Protein AF-A0A2L2N4M2-F1 (afdb_monomer)

pLDDT: mean 75.7, std 16.81, range [33.78, 93.94]

Secondary structure (DSSP, 8-state):
----------TT-PPPSS-TT-B-SS-EEEEEEEE----TT------EEEEEEEEETTTTEEEEEEGGG--PPPGGGGGGG---

Mean predicted aligned error: 10.87 Å

Solvent-accessible surface area (backbone atoms only — not comparable to full-atom values): 5600 Å² total; per-residue (Å²): 136,85,80,82,81,81,80,84,76,62,92,78,64,72,80,74,93,73,56,77,72,41,70,35,67,68,27,34,26,76,39,79,43,82,43,70,77,88,62,96,80,63,90,72,85,63,56,46,50,33,34,32,26,39,56,36,86,90,75,68,40,67,46,82,36,46,65,89,68,63,47,73,54,64,72,80,67,68,66,72,76,66,84,130

Nearest PDB structures (foldseek):
  7qi3-assembly2_D  TM=3.267E-01  e=1.939E+00  Fusarium verticillioides
  8esd-assembly1_F  TM=3.910E-01  e=5.602E+00  Homo sapiens
  6lii-assembly2_D  TM=2.404E-01  e=4.364E+00  Homo sapiens

Structure (mmCIF, N/CA/C/O backbone):
data_AF-A0A2L2N4M2-F1
#
_entry.id   AF-A0A2L2N4M2-F1
#
loop_
_atom_site.group_PDB
_atom_site.id
_atom_site.type_symbol
_atom_site.label_atom_id
_atom_site.label_alt_id
_atom_site.label_comp_id
_atom_site.label_asym_id
_atom_site.label_entity_id
_atom_site.label_seq_id
_atom_site.pdbx_PDB_ins_code
_atom_site.Cartn_x
_atom_site.Cartn_y
_atom_site.Cartn_z
_atom_site.occupancy
_atom_site.B_iso_or_equiv
_atom_site.auth_seq_id
_atom_site.auth_comp_id
_atom_site.auth_asym_id
_atom_site.auth_atom_id
_atom_site.pdbx_PDB_model_num
ATOM 1 N N . MET A 1 1 ? -13.286 9.786 -33.021 1.00 50.84 1 MET A N 1
ATOM 2 C CA . MET A 1 1 ? -12.288 8.703 -32.921 1.00 50.84 1 MET A CA 1
ATOM 3 C C . MET A 1 1 ? -11.670 8.799 -31.542 1.00 50.84 1 MET A C 1
ATOM 5 O O . MET A 1 1 ? -10.900 9.717 -31.300 1.00 50.84 1 MET A O 1
ATOM 9 N N . GLU A 1 2 ? -12.094 7.942 -30.619 1.00 64.56 2 GLU A N 1
ATOM 10 C CA . GLU A 1 2 ? -11.522 7.887 -29.273 1.00 64.56 2 GLU A CA 1
ATOM 11 C C . GLU A 1 2 ? -10.191 7.135 -29.342 1.00 64.56 2 GLU A 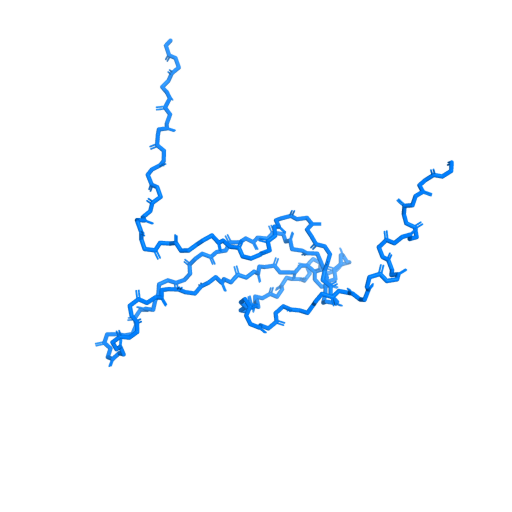C 1
ATOM 13 O O . GLU A 1 2 ? -10.120 6.021 -29.859 1.00 64.56 2 GLU A O 1
ATOM 18 N N . THR A 1 3 ? -9.108 7.760 -28.889 1.00 65.12 3 THR A N 1
ATOM 19 C CA . THR A 1 3 ? -7.794 7.117 -28.833 1.00 65.12 3 THR A CA 1
ATOM 20 C C . THR A 1 3 ? -7.769 6.168 -27.641 1.00 65.12 3 THR A C 1
ATOM 22 O O . THR A 1 3 ? -7.670 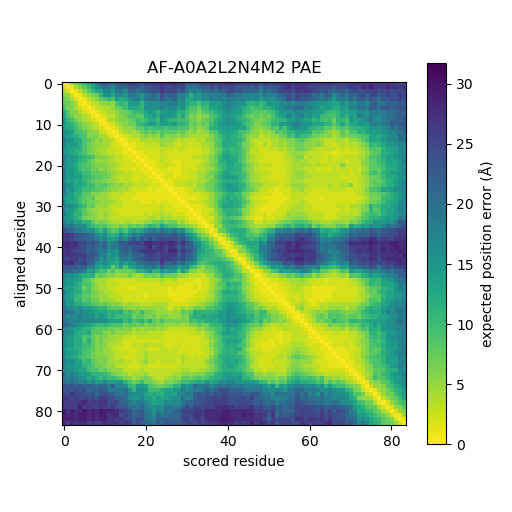6.621 -26.498 1.00 65.12 3 THR A O 1
ATOM 25 N N . SER A 1 4 ? -7.850 4.860 -27.889 1.00 72.69 4 SER A N 1
ATOM 26 C CA . SER A 1 4 ? -7.577 3.854 -26.863 1.00 72.69 4 SER A CA 1
ATOM 27 C C . SER A 1 4 ? -6.147 4.038 -26.359 1.00 72.69 4 SER A C 1
ATOM 29 O O . SER A 1 4 ? -5.179 3.785 -27.076 1.00 72.69 4 SER A O 1
ATOM 31 N N . LYS A 1 5 ? -6.002 4.523 -25.126 1.00 73.62 5 LYS A N 1
ATOM 32 C CA . LYS A 1 5 ? -4.704 4.594 -24.456 1.00 73.62 5 LYS A CA 1
ATOM 33 C C . LYS A 1 5 ? -4.350 3.194 -23.970 1.00 73.62 5 LYS A C 1
ATOM 35 O O . LYS A 1 5 ? -4.932 2.708 -23.006 1.00 73.62 5 LYS A O 1
ATOM 40 N N . VAL A 1 6 ? -3.412 2.548 -24.654 1.00 77.94 6 VAL A N 1
ATOM 41 C CA . VAL A 1 6 ? -2.818 1.292 -24.192 1.00 77.94 6 VAL A CA 1
ATOM 42 C C . VAL A 1 6 ? -1.729 1.646 -23.188 1.00 77.94 6 VAL A C 1
ATOM 44 O O . VAL A 1 6 ? -0.750 2.305 -23.532 1.00 77.94 6 VAL A O 1
ATOM 47 N N . VAL A 1 7 ? -1.925 1.248 -21.936 1.00 69.69 7 VAL A N 1
ATOM 48 C CA . VAL A 1 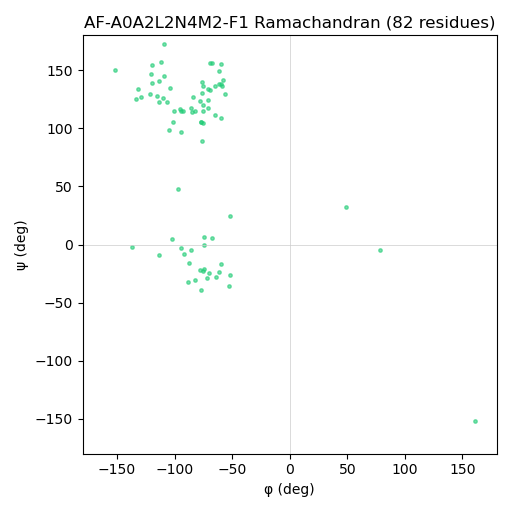7 ? -0.907 1.369 -20.891 1.00 69.69 7 VAL A CA 1
ATOM 49 C C . VAL A 1 7 ? -0.167 0.041 -20.829 1.00 69.69 7 VAL A C 1
ATOM 51 O O . VAL A 1 7 ? -0.759 -0.983 -20.495 1.00 69.69 7 VAL A O 1
ATOM 54 N N . THR A 1 8 ? 1.118 0.047 -21.173 1.00 67.75 8 THR A N 1
ATOM 55 C CA . THR A 1 8 ? 1.967 -1.143 -21.055 1.00 67.75 8 THR A CA 1
ATOM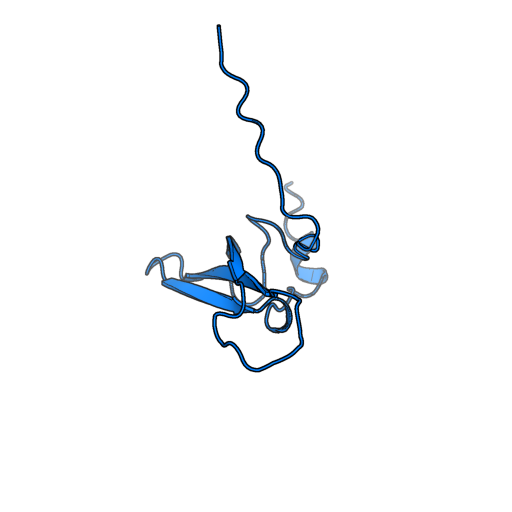 56 C C . THR A 1 8 ? 2.511 -1.222 -19.638 1.00 67.75 8 THR A C 1
ATOM 58 O O . THR A 1 8 ? 3.292 -0.367 -19.222 1.00 67.75 8 THR A O 1
ATOM 61 N N . ILE A 1 9 ? 2.101 -2.250 -18.899 1.00 72.38 9 ILE A N 1
ATOM 62 C CA . ILE A 1 9 ? 2.656 -2.549 -17.577 1.00 72.38 9 ILE A CA 1
ATOM 63 C C . ILE A 1 9 ? 4.037 -3.198 -17.775 1.00 72.38 9 ILE A C 1
ATOM 65 O O . ILE A 1 9 ? 4.149 -4.127 -18.579 1.00 72.38 9 ILE A O 1
ATOM 69 N N . PRO A 1 10 ? 5.098 -2.734 -17.092 1.00 74.00 10 PRO A N 1
ATOM 70 C CA . PRO A 1 10 ? 6.415 -3.350 -17.198 1.00 74.00 10 PRO A CA 1
ATOM 71 C C . PRO A 1 10 ? 6.395 -4.829 -16.789 1.00 74.00 10 PRO A C 1
ATOM 73 O O . PRO A 1 10 ? 5.850 -5.184 -15.751 1.00 74.00 10 PRO A O 1
ATOM 76 N N . ASN A 1 11 ? 7.065 -5.687 -17.56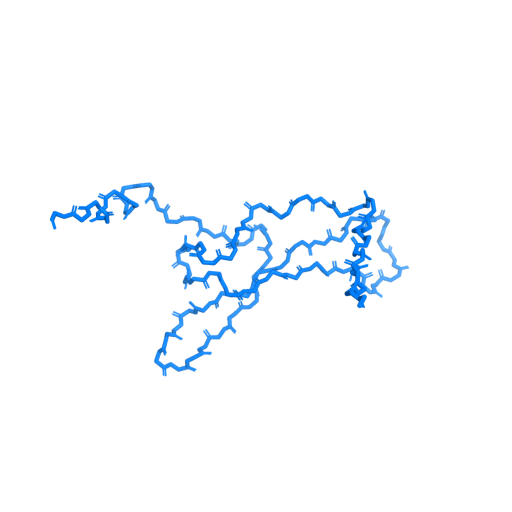4 1.00 70.44 11 ASN A N 1
ATOM 77 C CA . ASN A 1 11 ? 7.060 -7.148 -17.363 1.00 70.44 11 ASN A CA 1
ATOM 78 C C . ASN A 1 11 ? 7.600 -7.624 -16.001 1.00 70.44 11 ASN A C 1
ATOM 80 O O . ASN A 1 11 ? 7.402 -8.778 -15.640 1.00 70.44 11 ASN A O 1
ATOM 84 N N . HIS A 1 12 ? 8.327 -6.772 -15.278 1.00 73.12 12 HIS A N 1
ATOM 85 C CA . HIS A 1 12 ? 8.894 -7.088 -13.966 1.00 73.12 12 HIS A CA 1
ATOM 86 C C . HIS A 1 12 ? 7.991 -6.649 -12.803 1.00 73.12 12 HIS A C 1
ATOM 88 O O . HIS A 1 12 ? 8.339 -6.882 -11.652 1.00 73.12 12 HIS A O 1
ATOM 94 N N . TRP A 1 13 ? 6.852 -5.999 -13.071 1.00 77.19 13 TRP A N 1
ATOM 95 C CA . TRP A 1 13 ? 5.886 -5.678 -12.023 1.00 77.19 13 TRP A CA 1
ATOM 96 C C . TRP A 1 13 ? 5.128 -6.945 -11.644 1.00 77.19 13 TRP A C 1
ATOM 98 O O . TRP A 1 13 ? 4.378 -7.508 -12.442 1.00 77.19 13 TRP A O 1
ATOM 108 N N . THR A 1 14 ? 5.311 -7.389 -10.408 1.00 79.12 14 THR A N 1
ATOM 109 C CA . THR A 1 14 ? 4.438 -8.395 -9.802 1.00 79.12 14 THR A CA 1
ATOM 110 C C . THR A 1 14 ? 3.049 -7.797 -9.585 1.00 79.12 14 THR A C 1
ATOM 112 O O . THR A 1 14 ? 2.912 -6.585 -9.488 1.00 79.12 14 THR A O 1
ATOM 115 N N . SER A 1 15 ? 1.989 -8.602 -9.504 1.00 82.81 15 SER A N 1
ATOM 116 C CA . SER A 1 15 ? 0.671 -8.062 -9.131 1.00 82.81 15 SER A CA 1
ATOM 117 C C . SER A 1 15 ? 0.708 -7.534 -7.690 1.00 82.81 15 SER A C 1
ATOM 119 O O . SER A 1 15 ? 1.226 -8.251 -6.830 1.00 82.81 15 SER A O 1
ATOM 121 N N . PRO A 1 16 ? 0.128 -6.353 -7.389 1.00 87.38 16 PRO A N 1
ATOM 122 C CA . PRO A 1 16 ? 0.001 -5.894 -6.011 1.00 87.38 16 PRO A CA 1
ATOM 123 C C . PRO A 1 16 ? -0.854 -6.885 -5.220 1.00 87.38 16 PRO A C 1
ATOM 125 O O . PRO A 1 16 ? -1.869 -7.387 -5.714 1.00 87.38 16 PRO A O 1
ATOM 128 N N . LYS A 1 17 ? -0.440 -7.180 -3.988 1.00 89.31 17 LYS A N 1
ATOM 129 C CA . LYS A 1 17 ? -1.150 -8.098 -3.094 1.00 89.31 17 LYS A CA 1
ATOM 130 C C . LYS A 1 17 ? -2.458 -7.521 -2.548 1.00 89.31 17 LYS A C 1
ATOM 132 O O . LYS A 1 17 ? -3.372 -8.284 -2.237 1.00 89.31 17 LYS A O 1
ATOM 137 N N . TYR A 1 18 ? -2.547 -6.199 -2.409 1.00 90.56 18 TYR A N 1
ATOM 138 C CA . TYR A 1 18 ? -3.718 -5.517 -1.854 1.00 90.56 18 TYR A CA 1
ATOM 139 C C . TYR A 1 18 ? -4.335 -4.547 -2.863 1.00 90.56 18 TYR A C 1
ATOM 141 O O . TYR A 1 18 ? -3.668 -4.060 -3.773 1.00 90.56 18 TYR A O 1
ATOM 149 N N . SER A 1 19 ? -5.629 -4.274 -2.702 1.00 90.50 19 SER A N 1
ATOM 150 C CA . SER A 1 19 ? -6.409 -3.451 -3.633 1.00 90.50 19 SER A CA 1
ATOM 151 C C . SER A 1 19 ? -6.834 -2.114 -3.026 1.00 90.50 19 SER A C 1
ATOM 153 O O . SER A 1 19 ? -6.947 -1.970 -1.8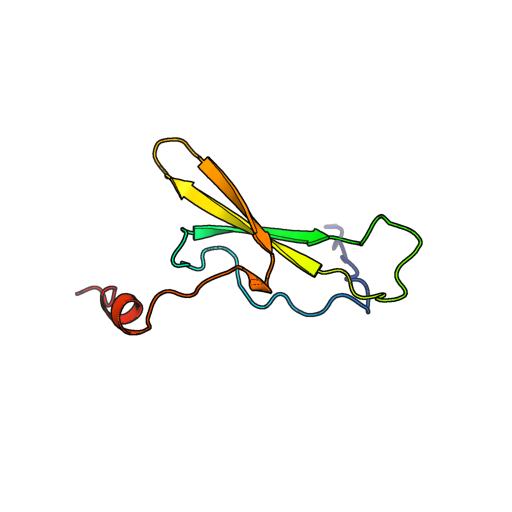09 1.00 90.50 19 SER A O 1
ATOM 155 N N . LEU A 1 20 ? -7.120 -1.135 -3.886 1.00 90.19 20 LEU A N 1
ATOM 156 C CA . LEU A 1 20 ? -7.752 0.123 -3.480 1.00 90.19 20 LEU A CA 1
ATOM 157 C C . LEU A 1 20 ? -9.107 -0.144 -2.804 1.00 90.19 20 LEU A C 1
ATOM 159 O O . LEU A 1 20 ? -9.853 -1.028 -3.220 1.00 90.19 20 LEU A O 1
ATOM 163 N N . GLY A 1 21 ? -9.418 0.618 -1.757 1.00 88.38 21 GLY A N 1
ATOM 164 C CA .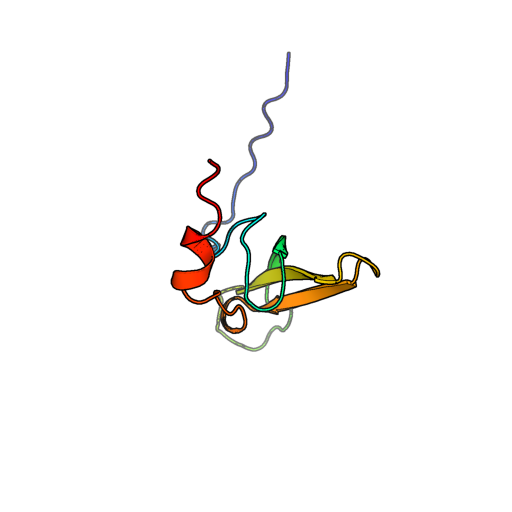 GLY A 1 21 ? -10.628 0.463 -0.943 1.00 88.38 21 GLY A CA 1
ATOM 165 C C . GLY A 1 21 ? -10.569 -0.686 0.069 1.00 88.38 21 GLY A C 1
ATOM 166 O O . GLY A 1 21 ? -11.478 -0.831 0.885 1.00 88.38 21 GLY A O 1
ATOM 167 N N . GLN A 1 22 ? -9.508 -1.496 0.066 1.00 90.31 22 GLN A N 1
ATOM 168 C CA . GLN A 1 22 ? -9.355 -2.578 1.031 1.00 90.31 22 GLN A CA 1
ATOM 169 C C . GLN A 1 22 ? -9.068 -2.023 2.432 1.00 90.31 22 GLN A C 1
ATOM 171 O O . GLN A 1 22 ? -8.209 -1.157 2.614 1.00 90.31 22 GLN A O 1
ATOM 176 N N . ARG A 1 23 ? -9.778 -2.550 3.436 1.00 89.81 23 ARG A N 1
ATOM 177 C CA . ARG A 1 23 ? -9.576 -2.201 4.846 1.00 89.81 23 ARG A CA 1
ATOM 178 C C . ARG A 1 23 ? -8.433 -3.029 5.433 1.00 89.81 23 ARG A C 1
ATOM 180 O O . ARG A 1 23 ? -8.420 -4.255 5.336 1.00 89.81 23 ARG A O 1
ATOM 187 N N . THR A 1 24 ? -7.475 -2.346 6.035 1.00 90.50 24 THR A N 1
ATOM 188 C CA . THR A 1 24 ? -6.340 -2.885 6.787 1.00 90.50 24 THR A CA 1
ATOM 189 C C . THR A 1 24 ? -6.556 -2.577 8.274 1.00 90.50 24 THR A C 1
ATOM 191 O O . THR A 1 24 ? -7.484 -1.854 8.638 1.00 90.50 24 THR A O 1
ATOM 194 N N . LYS A 1 25 ? -5.715 -3.112 9.163 1.00 90.25 25 LYS A N 1
ATOM 195 C CA . LYS A 1 25 ? -5.725 -2.717 10.584 1.00 90.25 25 LYS A CA 1
ATOM 196 C C . LYS A 1 25 ? -5.346 -1.253 10.786 1.00 90.25 25 LYS A C 1
ATOM 198 O O . LYS A 1 25 ? -5.743 -0.660 11.777 1.00 90.25 25 LYS A O 1
ATOM 203 N N . GLN A 1 26 ? -4.550 -0.710 9.870 1.00 89.44 26 GLN A N 1
ATOM 204 C CA . GLN A 1 26 ? -4.058 0.661 9.927 1.00 89.44 26 GLN A CA 1
ATOM 205 C C . GLN A 1 26 ? -5.098 1.649 9.389 1.00 89.44 26 GLN A C 1
ATOM 207 O O . GLN A 1 26 ? -5.153 2.779 9.851 1.00 89.44 26 GLN A O 1
ATOM 212 N N . GLY A 1 27 ? -5.932 1.236 8.432 1.00 90.38 27 GLY A N 1
ATOM 213 C CA . GLY A 1 27 ? -6.892 2.129 7.797 1.00 90.38 27 GLY A CA 1
ATOM 214 C C . GLY A 1 27 ? -7.391 1.605 6.456 1.00 90.38 27 GLY A C 1
ATOM 215 O O . GLY A 1 27 ? -7.446 0.400 6.230 1.00 90.38 27 GLY A O 1
ATOM 216 N N . MET A 1 28 ? -7.770 2.495 5.543 1.00 92.38 28 MET A N 1
ATOM 217 C CA . MET A 1 28 ? -8.216 2.108 4.198 1.00 92.38 28 MET A CA 1
ATOM 218 C C . MET A 1 28 ? -7.128 2.377 3.162 1.00 92.38 28 MET A C 1
ATOM 220 O O . MET A 1 28 ? -6.538 3.452 3.155 1.00 92.38 28 MET A O 1
ATOM 224 N N . ILE A 1 29 ? -6.877 1.430 2.258 1.00 93.88 29 ILE A N 1
ATOM 225 C CA . ILE A 1 29 ? -5.947 1.649 1.145 1.00 93.88 29 ILE A CA 1
ATOM 226 C C . ILE A 1 29 ? -6.583 2.620 0.149 1.00 93.88 29 ILE A C 1
ATOM 228 O O . ILE A 1 29 ? -7.602 2.314 -0.467 1.00 93.88 29 ILE A O 1
ATOM 232 N N . VAL A 1 30 ? -5.956 3.778 -0.031 1.00 93.94 30 VAL A N 1
ATOM 233 C CA . VAL A 1 30 ? -6.394 4.846 -0.945 1.00 93.94 30 VAL A CA 1
ATOM 234 C C . VAL A 1 30 ? -5.425 5.068 -2.106 1.00 93.94 30 VAL A C 1
ATOM 236 O O . VAL A 1 30 ? -5.757 5.769 -3.057 1.00 93.94 30 VAL A O 1
ATOM 239 N N . GLY A 1 31 ? -4.250 4.435 -2.077 1.00 92.12 31 GLY A N 1
ATOM 240 C CA . GLY A 1 31 ? -3.278 4.493 -3.166 1.00 92.12 31 GLY A CA 1
ATOM 241 C C . GLY A 1 31 ? -2.406 3.244 -3.236 1.00 92.12 31 GLY A C 1
ATOM 242 O O . GLY A 1 31 ? -2.118 2.617 -2.217 1.00 92.12 31 GLY A O 1
ATOM 243 N N . VAL A 1 32 ? -1.971 2.903 -4.448 1.00 91.06 32 VAL A N 1
ATOM 244 C CA . VAL A 1 32 ? -1.028 1.812 -4.727 1.00 91.06 32 VAL A CA 1
ATOM 245 C C . VAL A 1 32 ? 0.082 2.376 -5.604 1.00 91.06 32 VAL A C 1
ATOM 247 O O . VAL A 1 32 ? -0.190 2.980 -6.641 1.00 91.06 32 VAL A O 1
ATOM 250 N N . GLN A 1 33 ? 1.328 2.195 -5.185 1.00 88.25 33 GLN A N 1
ATOM 251 C CA . GLN A 1 33 ? 2.504 2.705 -5.875 1.00 88.25 33 GLN A CA 1
ATOM 252 C C . GLN A 1 33 ? 3.541 1.597 -6.024 1.00 88.25 33 GLN A C 1
ATOM 254 O O . GLN A 1 33 ? 3.855 0.900 -5.062 1.00 88.25 33 GLN A O 1
ATOM 259 N N . TYR A 1 34 ? 4.111 1.468 -7.220 1.00 84.44 34 TYR A N 1
ATOM 260 C CA . TYR A 1 34 ? 5.284 0.632 -7.439 1.00 84.44 34 TYR A CA 1
ATOM 261 C C . TYR A 1 34 ? 6.548 1.484 -7.304 1.00 84.44 34 TYR A C 1
ATOM 263 O O . TYR A 1 34 ? 6.763 2.402 -8.099 1.00 84.44 34 TYR A O 1
ATOM 271 N N . CYS A 1 35 ? 7.372 1.212 -6.293 1.00 77.12 35 CYS A N 1
ATOM 272 C CA . CYS A 1 35 ? 8.639 1.909 -6.096 1.00 77.12 35 CYS A CA 1
ATOM 273 C C . CYS A 1 35 ? 9.785 1.104 -6.711 1.00 77.12 35 CYS A C 1
ATOM 275 O O . CYS A 1 35 ? 10.096 0.000 -6.261 1.00 77.12 35 CYS A O 1
ATOM 277 N N . LEU A 1 36 ? 10.442 1.687 -7.715 1.00 71.50 36 LEU A N 1
ATOM 278 C CA . LEU A 1 36 ? 11.736 1.212 -8.195 1.00 71.50 36 LEU A CA 1
ATOM 279 C C . LEU A 1 36 ? 12.810 1.632 -7.185 1.00 71.50 36 LEU A C 1
ATOM 281 O O . LEU A 1 36 ? 12.794 2.763 -6.701 1.00 71.50 36 LEU A O 1
ATOM 285 N N . PHE A 1 37 ? 13.734 0.736 -6.849 1.00 66.06 37 PHE A N 1
ATOM 286 C CA . PHE A 1 37 ? 14.890 1.100 -6.037 1.00 66.06 37 PHE A CA 1
ATOM 287 C C . PHE A 1 37 ? 15.756 2.100 -6.817 1.00 66.06 37 PHE A C 1
ATOM 289 O O . PHE A 1 37 ? 16.379 1.740 -7.811 1.00 66.06 37 PHE A O 1
ATOM 296 N N . GLU A 1 38 ? 15.816 3.355 -6.367 1.00 54.09 38 GLU A N 1
ATOM 297 C CA . GLU A 1 38 ? 16.669 4.395 -6.974 1.00 54.09 38 GLU A CA 1
ATOM 298 C C . GLU A 1 38 ? 18.164 4.216 -6.630 1.00 54.09 38 GLU A C 1
ATOM 300 O O . GLU A 1 38 ? 19.024 4.960 -7.101 1.00 54.09 38 GLU A O 1
ATOM 305 N N . ASN A 1 39 ? 18.510 3.193 -5.839 1.00 47.00 39 ASN A N 1
ATOM 306 C CA . ASN A 1 39 ? 19.834 3.040 -5.250 1.00 47.00 39 ASN A CA 1
ATOM 307 C C . ASN A 1 39 ? 20.624 1.943 -5.988 1.00 47.00 39 ASN A C 1
ATOM 309 O O . ASN A 1 39 ? 20.488 0.752 -5.717 1.00 47.00 39 ASN A O 1
ATOM 313 N N . LEU A 1 40 ? 21.478 2.395 -6.906 1.00 49.62 40 LEU A N 1
ATOM 314 C CA . LEU A 1 40 ? 22.363 1.695 -7.855 1.00 49.62 40 LEU A CA 1
ATOM 315 C C . LEU A 1 40 ? 23.337 0.605 -7.319 1.00 49.62 40 LEU A C 1
ATOM 317 O O . LEU A 1 40 ? 24.354 0.363 -7.963 1.00 49.62 40 LEU A O 1
ATOM 321 N N . VAL A 1 41 ? 23.112 -0.067 -6.181 1.00 50.59 41 VAL A N 1
ATOM 322 C CA . VAL A 1 41 ? 24.127 -0.993 -5.605 1.00 50.59 41 VAL A CA 1
ATOM 323 C C . VAL A 1 41 ? 23.574 -2.325 -5.071 1.00 50.59 41 VAL A C 1
ATOM 325 O O . VAL A 1 41 ? 24.357 -3.187 -4.679 1.00 50.59 41 VAL A O 1
ATOM 328 N N . VAL A 1 42 ? 22.261 -2.574 -5.102 1.00 45.09 42 VAL A N 1
ATOM 329 C CA . VAL A 1 42 ? 21.710 -3.878 -4.677 1.00 45.09 42 VAL A CA 1
ATOM 330 C C . VAL A 1 42 ? 21.176 -4.640 -5.897 1.00 45.09 42 VAL A C 1
ATOM 332 O O . VAL A 1 42 ? 20.373 -4.088 -6.645 1.00 45.09 42 VAL A O 1
ATOM 335 N N . PRO A 1 43 ? 21.603 -5.895 -6.140 1.00 46.09 43 PRO A N 1
ATOM 336 C CA . PRO A 1 43 ? 21.211 -6.679 -7.315 1.00 46.09 43 PRO A CA 1
ATOM 337 C C . PRO A 1 43 ? 19.773 -7.221 -7.239 1.00 46.09 43 PRO A C 1
ATOM 339 O O . PRO A 1 43 ? 19.363 -7.996 -8.105 1.00 46.09 43 PRO A O 1
ATOM 342 N N . GLU A 1 44 ? 19.004 -6.830 -6.223 1.00 48.56 44 GLU A N 1
ATOM 343 C CA . GLU A 1 44 ? 17.587 -7.155 -6.103 1.00 48.56 44 GLU A CA 1
ATOM 344 C C . GLU A 1 44 ? 16.806 -6.248 -7.059 1.00 48.56 44 GLU A C 1
ATOM 346 O O . GLU A 1 44 ? 16.413 -5.127 -6.752 1.00 48.56 44 GLU A O 1
ATOM 351 N N . ARG A 1 45 ? 16.660 -6.747 -8.289 1.00 52.47 45 ARG A N 1
ATOM 352 C CA . ARG A 1 45 ? 15.977 -6.121 -9.431 1.00 52.47 45 ARG A CA 1
ATOM 353 C C . ARG A 1 45 ? 14.460 -5.976 -9.272 1.00 52.47 45 ARG A C 1
ATOM 355 O O . ARG A 1 45 ? 13.799 -5.547 -10.217 1.00 52.47 45 ARG A O 1
ATOM 362 N N . ASP A 1 46 ? 13.915 -6.313 -8.114 1.00 57.81 46 ASP A N 1
ATOM 363 C CA . ASP A 1 46 ? 12.480 -6.357 -7.890 1.00 57.81 46 ASP A CA 1
ATOM 364 C C . ASP A 1 46 ? 12.058 -5.099 -7.134 1.00 57.81 46 ASP A C 1
ATOM 366 O O . ASP A 1 46 ? 12.340 -4.937 -5.954 1.00 57.81 46 ASP A O 1
ATOM 370 N N . GLY A 1 47 ? 11.413 -4.166 -7.836 1.00 65.69 47 GLY A N 1
ATOM 371 C CA . GLY A 1 47 ? 10.740 -3.041 -7.187 1.00 65.69 47 GLY A CA 1
ATOM 372 C C . GLY A 1 47 ? 9.660 -3.538 -6.221 1.00 65.69 47 GLY A C 1
ATOM 373 O O . GLY A 1 47 ? 9.144 -4.647 -6.352 1.00 65.69 47 GLY A O 1
ATOM 374 N N . LEU A 1 48 ? 9.322 -2.722 -5.225 1.00 80.75 48 LEU A N 1
ATOM 375 C CA . LEU A 1 48 ? 8.385 -3.113 -4.172 1.00 80.75 48 LEU A CA 1
ATOM 376 C C . LEU A 1 48 ? 7.100 -2.295 -4.243 1.00 80.75 48 LEU A C 1
ATOM 378 O O . LEU A 1 48 ? 7.123 -1.076 -4.442 1.00 80.75 48 LEU A O 1
ATOM 382 N N . TRP A 1 49 ? 5.976 -2.968 -4.002 1.00 87.81 49 TRP A N 1
ATOM 383 C CA . TRP A 1 49 ? 4.690 -2.312 -3.809 1.00 87.81 49 TRP A CA 1
ATOM 384 C C . TRP A 1 49 ? 4.660 -1.542 -2.484 1.00 87.81 49 TRP A C 1
ATOM 386 O O . TRP A 1 49 ? 5.032 -2.048 -1.417 1.00 87.81 49 TRP A O 1
ATOM 396 N N . ARG A 1 50 ? 4.177 -0.304 -2.558 1.00 90.38 50 ARG A N 1
ATOM 397 C CA . ARG A 1 50 ? 3.819 0.551 -1.429 1.00 90.38 50 ARG A CA 1
ATOM 398 C C . ARG A 1 50 ? 2.351 0.938 -1.518 1.00 90.38 50 ARG A C 1
ATOM 400 O O . ARG A 1 50 ? 1.804 1.137 -2.600 1.00 90.38 50 ARG A O 1
ATOM 407 N N . TYR A 1 51 ? 1.736 1.073 -0.357 1.00 92.06 51 TYR A N 1
ATOM 408 C CA . TYR A 1 51 ? 0.324 1.363 -0.198 1.00 92.06 51 TYR A CA 1
ATOM 409 C C . TYR A 1 51 ? 0.174 2.654 0.590 1.00 92.06 51 TYR A C 1
ATOM 411 O O . TYR A 1 51 ? 0.775 2.804 1.653 1.00 92.06 51 TYR A O 1
ATOM 419 N N . ALA A 1 52 ? -0.621 3.576 0.061 1.00 93.12 52 ALA A N 1
ATOM 420 C CA . ALA A 1 52 ? -1.060 4.752 0.788 1.00 93.12 52 ALA A CA 1
ATOM 421 C C . ALA A 1 52 ? -2.314 4.365 1.576 1.00 93.12 52 ALA A C 1
ATOM 423 O O . ALA A 1 52 ? -3.320 3.958 0.985 1.00 93.12 52 ALA A O 1
ATOM 424 N N . VAL A 1 53 ? -2.237 4.439 2.899 1.00 93.44 53 VAL A N 1
ATOM 425 C CA . VAL A 1 53 ? -3.303 4.040 3.815 1.00 93.44 53 VAL A CA 1
ATOM 426 C C . VAL A 1 53 ? -3.816 5.272 4.538 1.00 93.44 53 VAL A C 1
ATOM 428 O O . VAL A 1 53 ? -3.056 5.965 5.207 1.00 93.44 53 VAL A O 1
ATOM 431 N N . LEU A 1 54 ? -5.112 5.530 4.408 1.00 93.38 54 LEU A N 1
ATOM 432 C CA . LEU A 1 54 ? -5.816 6.557 5.161 1.00 93.38 54 LEU A CA 1
ATOM 433 C C . LEU A 1 54 ? -6.037 6.054 6.589 1.00 93.38 54 LEU A C 1
ATOM 435 O O . LEU A 1 54 ? -6.887 5.184 6.798 1.00 93.38 54 LEU A O 1
ATOM 439 N N . VAL A 1 55 ? -5.256 6.576 7.535 1.00 89.75 55 VAL A N 1
ATOM 440 C CA . VAL A 1 55 ? -5.275 6.163 8.950 1.00 89.75 55 VAL A CA 1
ATOM 441 C C . VAL A 1 55 ? -6.292 6.956 9.774 1.00 89.75 55 VAL A C 1
ATOM 443 O O . VAL A 1 55 ? -6.914 6.402 10.677 1.00 89.75 55 VAL A O 1
ATOM 446 N N . SER A 1 56 ? -6.525 8.224 9.420 1.00 84.56 56 SER A N 1
ATOM 447 C CA . SER A 1 56 ? -7.534 9.097 10.031 1.00 84.56 56 SER A CA 1
ATOM 448 C C . SER A 1 56 ? -8.323 9.801 8.934 1.00 84.56 56 SER A C 1
ATOM 450 O O . SER A 1 56 ? -7.748 10.455 8.066 1.00 84.56 56 SER A O 1
ATOM 452 N N . THR A 1 57 ? -9.650 9.663 8.964 1.00 78.94 57 THR A N 1
ATOM 453 C CA . THR A 1 57 ? -10.552 10.391 8.060 1.00 78.94 57 THR A CA 1
ATOM 454 C C . THR A 1 57 ? -10.769 11.838 8.489 1.00 78.94 57 THR A C 1
ATOM 456 O O . THR A 1 57 ? -11.167 12.643 7.660 1.00 78.94 57 THR A O 1
ATOM 459 N N . GLU A 1 58 ? -10.548 12.160 9.766 1.00 81.38 58 GLU A N 1
ATOM 460 C CA . GLU A 1 58 ? -10.780 13.506 10.310 1.00 81.38 58 GLU A CA 1
ATOM 461 C C . GLU A 1 58 ? -9.658 14.470 9.912 1.00 81.38 58 GLU A C 1
ATOM 463 O O . GLU A 1 58 ? -9.928 15.607 9.538 1.00 81.38 58 GLU A O 1
ATOM 468 N N . ASP A 1 59 ? -8.416 13.983 9.914 1.00 80.56 59 ASP A N 1
ATOM 469 C CA . ASP A 1 59 ? -7.220 14.777 9.597 1.00 80.56 59 ASP A CA 1
ATOM 470 C C . ASP A 1 59 ? -6.687 14.522 8.181 1.00 80.56 59 ASP A C 1
ATOM 472 O O . ASP A 1 59 ? -5.605 14.989 7.828 1.00 80.56 59 ASP A O 1
ATOM 476 N N . GLU A 1 60 ? -7.405 13.708 7.396 1.00 86.31 60 GLU A N 1
ATOM 477 C CA . GLU A 1 60 ? -6.981 13.219 6.075 1.00 86.31 60 GLU A CA 1
ATOM 478 C C . GLU A 1 60 ? -5.552 12.639 6.084 1.00 86.31 60 GLU A C 1
ATOM 480 O O . GLU A 1 60 ? -4.801 12.716 5.108 1.00 86.31 60 GLU A O 1
ATOM 485 N N . GLN A 1 61 ? -5.155 12.045 7.213 1.00 90.44 61 GLN A N 1
ATOM 486 C CA . GLN A 1 61 ? -3.797 11.569 7.416 1.00 90.44 61 GLN A CA 1
ATOM 487 C C . GLN A 1 61 ? -3.572 10.281 6.621 1.00 90.44 61 GLN A C 1
ATOM 489 O O . GLN A 1 61 ? -4.229 9.259 6.846 1.00 90.44 61 GLN A O 1
ATOM 494 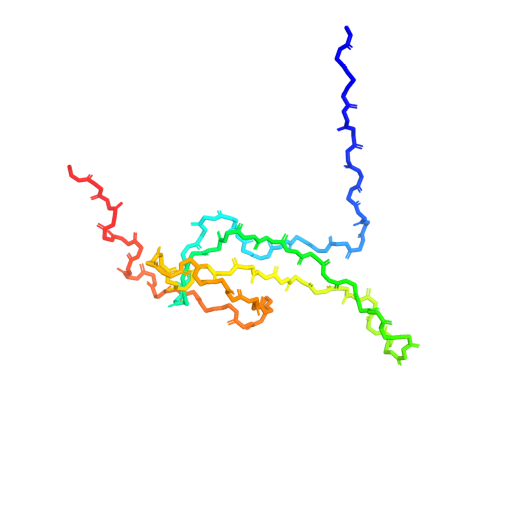N N . VAL A 1 62 ? -2.599 10.325 5.712 1.00 91.75 62 VAL A N 1
ATOM 495 C CA . VAL A 1 62 ? -2.207 9.197 4.865 1.00 91.75 62 VAL A CA 1
ATOM 496 C C . VAL A 1 62 ? -0.783 8.763 5.188 1.00 91.75 62 VAL A C 1
ATOM 498 O O . VAL A 1 62 ? 0.151 9.563 5.146 1.00 91.75 62 VAL A O 1
ATOM 501 N N . GLU A 1 63 ? -0.610 7.472 5.454 1.00 91.44 63 GLU A N 1
ATOM 502 C CA . GLU A 1 63 ? 0.691 6.846 5.677 1.00 91.44 63 GLU A CA 1
ATOM 503 C C . GLU A 1 63 ? 1.085 5.942 4.508 1.00 91.44 63 GLU A C 1
ATOM 505 O O . GLU A 1 63 ? 0.249 5.267 3.907 1.00 91.44 63 GLU A O 1
ATOM 510 N N . TYR A 1 64 ? 2.382 5.900 4.200 1.00 90.12 64 TYR A N 1
ATOM 511 C CA . TYR A 1 64 ? 2.933 5.044 3.151 1.00 90.12 64 TYR A CA 1
ATOM 512 C C . TYR A 1 64 ? 3.569 3.805 3.768 1.00 90.12 64 TYR A C 1
ATOM 514 O O . TYR A 1 64 ? 4.581 3.888 4.463 1.00 90.12 64 TYR A O 1
ATOM 522 N N . ILE A 1 65 ? 2.990 2.644 3.483 1.00 89.50 65 ILE A N 1
ATOM 523 C CA . ILE A 1 65 ? 3.379 1.367 4.081 1.00 89.50 65 ILE A CA 1
ATOM 524 C C . ILE A 1 65 ? 3.843 0.412 2.976 1.00 89.50 65 ILE A C 1
ATOM 526 O O . ILE A 1 65 ? 3.257 0.358 1.895 1.00 89.50 65 ILE A O 1
ATOM 530 N N . SER A 1 66 ? 4.918 -0.342 3.217 1.00 89.62 66 SER A N 1
ATOM 531 C CA . SER A 1 66 ? 5.377 -1.387 2.293 1.00 89.62 66 SER A CA 1
ATOM 532 C C . SER A 1 66 ? 4.406 -2.566 2.257 1.00 89.62 66 SER A C 1
ATOM 534 O O . SER A 1 66 ? 3.711 -2.839 3.231 1.00 89.62 66 SER A O 1
ATOM 536 N N . GLU A 1 67 ? 4.406 -3.341 1.174 1.00 87.88 67 GLU A N 1
ATOM 537 C CA . GLU A 1 67 ? 3.572 -4.548 1.064 1.00 87.88 67 GLU A CA 1
ATOM 538 C C . 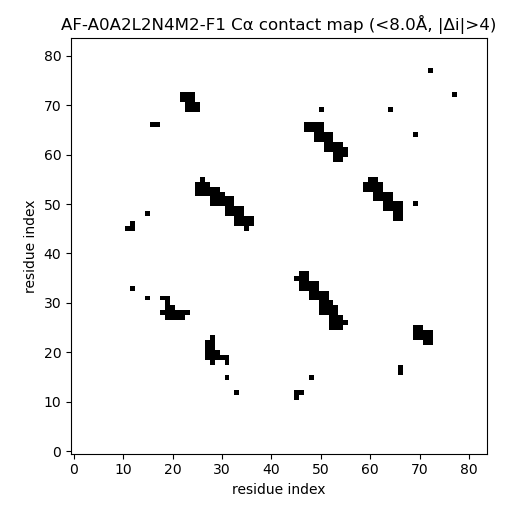GLU A 1 67 ? 3.734 -5.534 2.232 1.00 87.88 67 GLU A C 1
ATOM 540 O O . GLU A 1 67 ? 2.760 -6.131 2.693 1.00 87.88 67 GLU A O 1
ATOM 545 N N . SER A 1 68 ? 4.953 -5.662 2.755 1.00 86.81 68 SER A N 1
ATOM 546 C CA . SER A 1 68 ? 5.265 -6.484 3.928 1.00 86.81 68 SER A CA 1
ATOM 547 C C . SER A 1 68 ? 4.722 -5.923 5.248 1.00 86.81 68 SER A C 1
ATOM 549 O O . SER A 1 68 ? 4.517 -6.687 6.188 1.00 86.81 68 SER A O 1
ATOM 551 N N . GLY A 1 69 ? 4.494 -4.610 5.333 1.00 86.12 69 GLY A N 1
ATOM 552 C CA . GLY A 1 69 ? 4.025 -3.917 6.536 1.00 86.12 69 GLY A CA 1
ATOM 553 C C . GLY A 1 69 ? 2.505 -3.777 6.633 1.00 86.12 69 GLY A C 1
ATOM 554 O O . GLY A 1 69 ? 2.000 -3.349 7.672 1.00 86.12 69 GLY A O 1
ATOM 555 N N . VAL A 1 70 ? 1.765 -4.124 5.576 1.00 88.00 70 VAL A N 1
ATOM 556 C CA . VAL A 1 70 ? 0.298 -4.094 5.589 1.00 88.00 70 VAL A CA 1
ATOM 557 C C . VAL A 1 70 ? -0.230 -5.222 6.464 1.00 88.00 70 VAL A C 1
ATOM 559 O O . VAL A 1 70 ? 0.041 -6.401 6.228 1.00 88.00 70 VAL A O 1
ATOM 562 N N . GLN A 1 71 ? -1.045 -4.860 7.452 1.00 89.94 71 GLN A N 1
ATOM 563 C CA . GLN A 1 71 ? -1.697 -5.822 8.330 1.00 89.94 71 GLN A CA 1
ATOM 564 C C . GLN A 1 71 ? -3.184 -5.931 7.998 1.00 89.94 71 GLN A C 1
ATOM 566 O O . GLN A 1 71 ? -3.920 -4.950 8.072 1.00 89.94 71 GLN A O 1
ATOM 571 N N . LEU A 1 72 ? -3.651 -7.135 7.671 1.00 86.56 72 LEU A N 1
ATOM 572 C CA . LEU A 1 72 ? -5.073 -7.383 7.429 1.00 86.56 72 LEU A CA 1
ATOM 573 C C . LEU A 1 72 ? -5.854 -7.448 8.748 1.00 86.56 72 LEU A C 1
ATOM 575 O O . LEU A 1 72 ? -5.347 -8.023 9.720 1.00 86.56 72 LEU A O 1
ATOM 579 N N . PRO A 1 73 ? -7.074 -6.884 8.812 1.00 80.56 73 PRO A N 1
ATOM 580 C CA . PRO A 1 73 ? -7.948 -7.079 9.956 1.00 80.56 73 PRO A CA 1
ATOM 581 C C . PRO A 1 73 ? -8.286 -8.571 10.089 1.00 80.56 73 PRO A C 1
ATOM 583 O O . PRO A 1 73 ? -8.312 -9.295 9.090 1.00 80.56 73 PRO A O 1
ATOM 586 N N . PRO A 1 74 ? -8.516 -9.065 11.315 1.00 74.88 74 PRO A N 1
ATOM 587 C CA . PRO A 1 74 ? -8.957 -10.437 11.508 1.00 74.88 74 PRO A CA 1
ATOM 588 C C . PRO A 1 74 ? -10.292 -10.664 10.785 1.00 74.88 74 PRO A C 1
ATOM 590 O O . PRO A 1 74 ? -11.195 -9.833 10.852 1.00 74.88 74 PRO A O 1
ATOM 593 N N . GLU A 1 75 ? -10.429 -11.818 10.131 1.00 65.50 75 GLU A N 1
ATOM 594 C CA . GLU A 1 75 ? -11.576 -12.188 9.281 1.00 65.50 75 GLU A CA 1
ATOM 595 C C . GLU A 1 75 ? -12.945 -12.019 9.968 1.00 65.50 75 GLU A C 1
ATOM 597 O O . GLU A 1 75 ? -13.949 -11.723 9.323 1.00 65.50 75 GLU A O 1
ATOM 602 N N . LYS A 1 76 ? -12.974 -12.103 11.303 1.00 57.88 76 LYS A N 1
ATOM 603 C CA . LYS A 1 76 ? -14.171 -11.896 12.128 1.00 57.88 76 LYS A CA 1
ATOM 604 C C . LYS A 1 76 ? -14.783 -10.493 12.019 1.00 57.88 76 LYS A C 1
ATOM 606 O O . LYS A 1 76 ? -15.975 -10.359 12.265 1.00 57.88 76 LYS A O 1
ATOM 611 N N . GLU A 1 77 ? -14.021 -9.470 11.635 1.00 55.09 77 GLU A N 1
ATOM 612 C CA . GLU A 1 77 ? -14.555 -8.110 11.456 1.00 55.09 77 GLU A CA 1
ATOM 613 C C . GLU A 1 77 ? -15.121 -7.856 10.052 1.00 55.09 77 GLU A C 1
ATOM 615 O O . GLU A 1 77 ? -15.913 -6.933 9.865 1.00 55.09 77 GLU A O 1
ATOM 620 N N . LEU A 1 78 ? -14.794 -8.704 9.070 1.00 54.19 78 LEU A N 1
ATOM 621 C CA . LEU A 1 78 ? -15.317 -8.584 7.704 1.00 54.19 78 LEU A CA 1
ATOM 622 C C . LEU A 1 78 ? -16.779 -9.050 7.593 1.00 54.19 78 LEU A C 1
ATOM 624 O O . LEU A 1 78 ? -17.493 -8.606 6.698 1.00 54.19 78 LEU A O 1
ATOM 628 N N . GLN A 1 79 ? -17.251 -9.899 8.515 1.00 51.06 79 GLN A N 1
ATOM 629 C CA . GLN A 1 79 ? -18.621 -10.436 8.504 1.00 51.06 79 GLN A CA 1
ATOM 630 C C . GLN A 1 79 ? -19.672 -9.538 9.180 1.00 51.06 79 GLN A C 1
ATOM 632 O O . GLN A 1 79 ? -20.860 -9.843 9.121 1.00 51.06 79 GLN A O 1
ATOM 637 N N . SER A 1 80 ? -19.266 -8.423 9.795 1.00 42.38 80 SER A N 1
ATOM 638 C CA . SER A 1 80 ? -20.195 -7.472 10.429 1.00 42.38 80 SER A CA 1
ATOM 639 C C . SER A 1 80 ? -20.962 -6.612 9.407 1.00 42.38 80 SER A C 1
ATOM 641 O O . SER A 1 80 ? -22.050 -6.121 9.693 1.00 42.38 80 SER A O 1
ATOM 643 N N . CYS A 1 81 ? -20.451 -6.485 8.176 1.00 45.75 81 CYS A N 1
ATOM 644 C CA . CYS A 1 81 ? -21.096 -5.741 7.089 1.00 45.75 81 CYS A CA 1
ATOM 645 C C . CYS A 1 81 ? -21.892 -6.656 6.139 1.00 45.75 81 CYS A C 1
ATOM 647 O O . CYS A 1 81 ? -21.770 -6.550 4.921 1.00 45.75 81 CYS A O 1
ATOM 649 N N . VAL A 1 82 ? -22.715 -7.560 6.676 1.00 41.44 82 VAL A N 1
ATOM 650 C CA . VAL A 1 82 ? -23.855 -8.107 5.922 1.00 41.44 82 VAL A CA 1
ATOM 651 C C . VAL A 1 82 ? -25.060 -7.254 6.302 1.00 41.44 82 VAL A C 1
ATOM 653 O O . VAL A 1 82 ? -25.640 -7.422 7.373 1.00 41.44 82 VAL A O 1
ATOM 656 N N . TRP A 1 83 ? -25.369 -6.269 5.458 1.00 39.97 83 TRP A N 1
ATOM 657 C CA . TRP A 1 83 ? -26.516 -5.380 5.631 1.00 39.97 83 TRP A CA 1
ATOM 658 C C . TRP A 1 83 ? -27.816 -6.192 5.741 1.00 39.97 83 TRP A C 1
ATOM 660 O O . TRP A 1 83 ? -28.071 -7.080 4.926 1.00 39.97 83 TRP A O 1
ATOM 670 N N . ARG A 1 84 ? -28.599 -5.885 6.781 1.00 33.78 84 ARG A N 1
ATOM 671 C CA . ARG A 1 84 ? -29.995 -6.293 6.967 1.00 33.78 84 ARG A CA 1
ATOM 672 C C . ARG A 1 84 ? -30.912 -5.276 6.292 1.00 33.78 84 ARG A C 1
ATOM 674 O O . ARG A 1 84 ? -30.526 -4.085 6.285 1.00 33.78 84 ARG A O 1
#

Foldseek 3Di:
DDDPDDDDDDPLDDDQPDDAQAAFPQAGFHDKDFDQPPDPDDPPRHTWIWTWGQNDPVVSDTDIGTSVRTHHDPPVVVVVPPDD

Sequence (84 aa):
METSKVVTIPNHWTSPKYSLGQRTKQGMIVGVQYCLFENLVVPERDGLWRYAVLVSTEDEQVEYISESGVQLPPEKELQSCVWR

Radius of gyration: 16.61 Å; Cα contacts (8 Å, |Δi|>4): 110; chains: 1; bounding box: 54×27×45 Å